Protein AF-A0A7S0NF92-F1 (afdb_monomer)

Radius of gyration: 26.16 Å; Cα contacts (8 Å, |Δi|>4): 246; chains: 1; bounding box: 71×26×78 Å

InterPro domains:
  IPR009030 Growth factor receptor cysteine-rich domain superfamily [SSF57184] (31-113)

Sequence (129 aa):
SQGLPTREAMFEVACGWLKGNEKVWLPWIPAICPAGFYADPTLLSCLPCPAGWFCTGGTTNATICPLSFFCPSNSTQAFPCPNGLTTSMYGSQSTSGCDVCPSNRVLMGTQCQHISVFIIVILVPFLLV

Organism: NCBI:txid3032

Solvent-accessible surface area (backbone atoms only — not comparable to full-atom values): 6980 Å² total; per-residue (Å²): 130,89,70,80,75,50,72,66,56,55,49,52,56,51,52,50,50,52,71,74,37,45,86,76,53,51,85,75,50,71,43,74,22,56,58,12,15,22,14,40,100,82,25,75,46,68,39,72,18,52,60,10,15,21,11,73,29,67,31,70,62,69,42,71,12,49,47,20,20,22,4,40,65,43,14,47,51,69,39,72,30,70,95,79,26,30,28,93,48,67,35,21,38,40,74,88,47,41,38,74,58,61,97,73,36,45,79,58,91,54,45,70,40,49,63,63,58,58,50,46,70,63,47,48,66,68,72,76,108

Mean predicted aligned error: 9.88 Å

Foldseek 3Di:
DPDDDDPVRVVVVVVVCCVVPCVPCVQVDFAFFAWQWAAEPSSNDTDGAAWQWTGLTSHNDTHGAAWQWGAAISHSDTHGAPPSFTAQDISHRDNVRGHHAPDQFDDDPRDTDGPVVVVCVVVVVVVVD

Secondary structure (DSSP, 8-state):
--PPPPHHHHHHHHHHHHHHTHHHHGGGS---PPTTEEE-TTSSSEEEPPTTEE--SS-SSPEEPPTTEE--TT-SSPEEPGGG-EESSS---SGGGEEPPPTTEEEETTEEEEHHHHHHHHHHHHH--

Nearest PDB structures (foldseek):
  7n4y-assembly1_B  TM=6.919E-01  e=2.520E-03  Bos indicus x Bos taurus
  8txb-assembly1_A  TM=6.915E-01  e=6.969E-03  Chlamydomonas reinhardtii
  8wa2-assembly1_D  TM=7.033E-01  e=7.914E-03  Chlamydomonas reinhardtii
  8wa2-assembly1_C  TM=6.992E-01  e=9.577E-03  Chlamydomonas reinhardtii
  8wa2-ass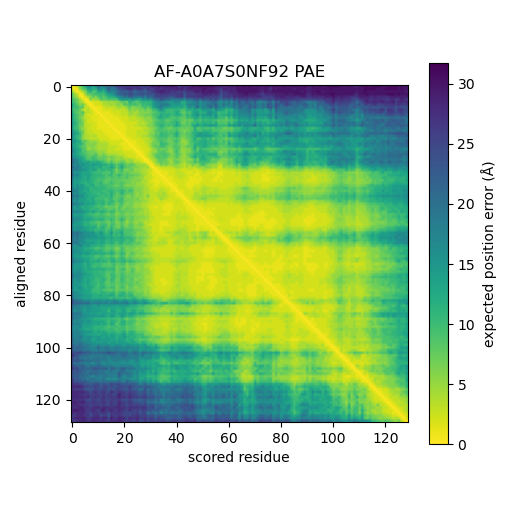embly1_F  TM=4.130E-01  e=1.721E-03  Chlamydomonas reinhardtii

Structure (mmCIF, N/CA/C/O backbone):
data_AF-A0A7S0NF92-F1
#
_entry.id   AF-A0A7S0NF92-F1
#
loop_
_atom_site.group_PDB
_atom_site.id
_atom_site.type_symbol
_atom_site.label_atom_id
_atom_site.label_alt_id
_atom_site.label_comp_id
_atom_site.label_asym_id
_atom_site.label_entity_id
_atom_site.label_seq_id
_atom_site.pdbx_PDB_ins_code
_atom_site.Cartn_x
_atom_site.Cartn_y
_atom_site.Cartn_z
_atom_site.occupancy
_atom_site.B_iso_or_equiv
_atom_site.auth_seq_id
_atom_site.auth_comp_id
_atom_site.auth_asym_id
_atom_site.auth_atom_id
_atom_site.pdbx_PDB_model_num
ATOM 1 N N . SER A 1 1 ? -29.416 -11.709 51.965 1.00 49.94 1 SER A N 1
ATOM 2 C CA . SER A 1 1 ? -28.071 -11.929 51.403 1.00 49.94 1 SER A CA 1
ATOM 3 C C . SER A 1 1 ? -28.168 -11.803 49.895 1.00 49.94 1 SER A C 1
ATOM 5 O O . SER A 1 1 ? -28.667 -12.708 49.242 1.00 49.94 1 SER A O 1
ATOM 7 N N . GLN A 1 2 ? -27.795 -10.656 49.328 1.00 52.94 2 GLN A N 1
ATOM 8 C CA . GLN A 1 2 ? -27.676 -10.569 47.873 1.00 52.94 2 GLN A CA 1
ATOM 9 C C . GLN A 1 2 ? -26.414 -11.347 47.496 1.00 52.94 2 GLN A C 1
ATOM 11 O O . GLN A 1 2 ? -25.317 -10.980 47.911 1.00 52.94 2 GLN A O 1
ATOM 16 N N . GLY A 1 3 ? -26.605 -12.509 46.865 1.00 59.09 3 GLY A N 1
ATOM 17 C CA . GLY A 1 3 ? -25.514 -13.372 46.421 1.00 59.09 3 GLY A CA 1
ATOM 18 C C . GLY A 1 3 ? -24.589 -12.603 45.487 1.00 59.09 3 GLY A C 1
ATOM 19 O O . GLY A 1 3 ? -25.057 -11.761 44.719 1.00 59.09 3 GLY A O 1
ATOM 20 N N . LEU A 1 4 ? -23.284 -12.867 45.583 1.00 64.12 4 LEU A N 1
ATOM 21 C CA . LEU A 1 4 ? -22.318 -12.304 44.646 1.00 64.12 4 LEU A CA 1
ATOM 22 C C . LEU A 1 4 ? -22.801 -12.581 43.210 1.00 64.12 4 LEU A C 1
ATOM 24 O O . LEU A 1 4 ? -23.208 -13.713 42.929 1.00 64.12 4 LEU A O 1
ATOM 28 N N . PRO A 1 5 ? -22.788 -11.577 42.317 1.00 70.94 5 PRO A N 1
ATOM 29 C CA . PRO A 1 5 ? -23.210 -11.771 40.939 1.00 70.94 5 PRO A CA 1
ATOM 30 C C . PRO A 1 5 ? -22.340 -12.846 40.286 1.00 70.94 5 PRO A C 1
ATOM 32 O O . PRO A 1 5 ? -21.122 -12.876 40.477 1.00 70.94 5 PRO A O 1
ATOM 35 N N . THR A 1 6 ? -22.967 -13.748 39.530 1.00 81.94 6 THR A N 1
ATOM 36 C CA . THR A 1 6 ? -22.236 -14.751 38.754 1.00 81.94 6 THR A CA 1
ATOM 37 C C . THR A 1 6 ? -21.358 -14.060 37.709 1.00 81.94 6 THR A C 1
ATOM 39 O O . THR A 1 6 ? -21.597 -12.909 37.327 1.00 81.94 6 THR A O 1
ATOM 42 N N . ARG A 1 7 ? -20.326 -14.754 37.223 1.00 80.06 7 ARG A N 1
ATOM 43 C CA . ARG A 1 7 ? -19.407 -14.216 36.209 1.00 80.06 7 ARG A CA 1
ATOM 44 C C . ARG A 1 7 ? -20.156 -13.751 34.957 1.00 80.06 7 ARG A C 1
ATOM 46 O O . ARG A 1 7 ? -19.792 -12.735 34.376 1.00 80.06 7 ARG A O 1
ATOM 53 N N . GLU A 1 8 ? -21.213 -14.463 34.584 1.00 85.06 8 GLU A N 1
ATOM 54 C CA . GLU A 1 8 ? -22.094 -14.141 33.462 1.00 85.06 8 GLU A CA 1
ATOM 55 C C . GLU A 1 8 ? -22.820 -12.811 33.701 1.00 85.06 8 GLU A C 1
ATOM 57 O O . GLU A 1 8 ? -22.818 -11.946 32.830 1.00 85.06 8 GLU A O 1
ATOM 62 N N . ALA A 1 9 ? -23.352 -12.592 34.909 1.00 84.25 9 ALA A N 1
ATOM 63 C CA . ALA A 1 9 ? -24.014 -11.339 35.268 1.00 84.25 9 ALA A CA 1
ATOM 64 C C . ALA A 1 9 ? -23.042 -10.145 35.263 1.00 84.25 9 ALA A C 1
ATOM 66 O O . ALA A 1 9 ? -23.397 -9.058 34.810 1.00 84.25 9 ALA A O 1
ATOM 67 N N . MET A 1 10 ? -21.799 -10.342 35.714 1.00 83.88 10 MET A N 1
ATOM 68 C CA . MET A 1 10 ? -20.756 -9.311 35.625 1.00 83.88 10 MET A CA 1
ATOM 69 C C . MET A 1 10 ? -20.399 -8.985 34.164 1.00 83.88 10 MET A C 1
ATOM 71 O O . MET A 1 10 ? -20.182 -7.819 33.833 1.00 83.88 10 MET A O 1
ATOM 75 N N . PHE A 1 11 ? -20.369 -9.997 33.290 1.00 88.94 11 PHE A N 1
ATOM 76 C CA . PHE A 1 11 ? -20.091 -9.832 31.860 1.00 88.94 11 PHE A CA 1
ATOM 77 C C . PHE A 1 11 ? -21.193 -9.035 31.150 1.00 88.94 11 PHE A C 1
ATOM 79 O O . PHE A 1 11 ? -20.893 -8.105 30.403 1.00 88.94 11 PHE A O 1
ATOM 86 N N . GLU A 1 12 ? -22.463 -9.333 31.434 1.00 91.69 12 GLU A N 1
ATOM 87 C CA . GLU A 1 12 ? -23.609 -8.619 30.855 1.00 91.69 12 GLU A CA 1
ATOM 88 C C . GLU A 1 12 ? -23.636 -7.136 31.247 1.00 91.69 12 GLU A C 1
ATOM 90 O O . GLU A 1 12 ? -23.851 -6.271 30.395 1.00 91.69 12 GLU A O 1
ATOM 95 N N . VAL A 1 13 ? -23.337 -6.810 32.511 1.00 89.81 13 VAL A N 1
ATOM 96 C CA . VAL A 1 13 ? -23.236 -5.411 32.967 1.00 89.81 13 VAL A CA 1
ATOM 97 C C . VAL A 1 13 ? -22.126 -4.665 32.215 1.00 89.81 13 VAL A C 1
ATOM 99 O O . VAL A 1 13 ? -22.338 -3.536 31.765 1.00 89.81 13 VAL A O 1
ATOM 102 N N . ALA A 1 14 ? -20.965 -5.296 32.018 1.00 89.62 14 ALA A N 1
ATOM 103 C CA . ALA A 1 14 ? -19.852 -4.701 31.277 1.00 89.62 14 ALA A CA 1
ATOM 104 C C . ALA A 1 14 ? -20.182 -4.496 29.785 1.00 89.62 14 ALA A C 1
ATOM 106 O O . ALA A 1 14 ? -19.951 -3.413 29.240 1.00 89.62 14 ALA A O 1
ATOM 107 N N . CYS A 1 15 ? -20.771 -5.497 29.124 1.00 91.12 15 CYS A N 1
ATOM 108 C CA . CYS A 1 15 ? -21.202 -5.391 27.728 1.00 91.12 15 CYS A CA 1
ATOM 109 C C . CYS A 1 15 ? -22.299 -4.337 27.535 1.00 91.12 15 CYS A C 1
ATOM 111 O O . CYS A 1 15 ? -22.276 -3.609 26.540 1.00 91.12 15 CYS A O 1
ATOM 113 N N . GLY A 1 16 ? -23.234 -4.228 28.483 1.00 94.38 16 GLY A N 1
ATOM 114 C CA . GLY A 1 16 ? -24.261 -3.189 28.493 1.00 94.38 16 GLY A CA 1
ATOM 115 C C . GLY A 1 16 ? -23.659 -1.785 28.559 1.00 94.38 16 GLY A C 1
ATOM 116 O O . GLY A 1 16 ? -24.040 -0.918 27.771 1.00 94.38 16 GLY A O 1
ATOM 117 N N . TRP A 1 17 ? -22.662 -1.572 29.426 1.00 92.19 17 TRP A N 1
ATOM 118 C CA . TRP A 1 17 ? -21.953 -0.293 29.505 1.00 92.19 17 TRP A CA 1
ATOM 119 C C . TRP A 1 17 ? -21.213 0.036 28.205 1.00 92.19 17 TRP A C 1
ATOM 121 O O . TRP A 1 17 ? -21.357 1.149 27.702 1.00 92.19 17 TRP A O 1
ATOM 131 N N . LEU A 1 18 ? -20.486 -0.921 27.615 1.00 91.44 18 LEU A N 1
ATOM 132 C CA . LEU A 1 18 ? -19.803 -0.717 26.331 1.00 91.44 18 LEU A CA 1
ATOM 133 C C . LEU A 1 18 ? -20.797 -0.312 25.235 1.00 91.44 18 LEU A C 1
ATOM 135 O O . LEU A 1 18 ? -20.639 0.736 24.616 1.00 91.44 18 LEU A O 1
ATOM 139 N N . LYS A 1 19 ? -21.879 -1.067 25.037 1.00 92.88 19 LYS A N 1
ATOM 140 C CA . LYS A 1 19 ? -22.877 -0.736 24.004 1.00 92.88 19 LYS A CA 1
ATOM 141 C C . LYS A 1 19 ? -23.556 0.621 24.242 1.00 92.88 19 LYS A C 1
ATOM 143 O O . LYS A 1 19 ? -23.850 1.322 23.283 1.00 92.88 19 LYS A O 1
ATOM 148 N N . GLY A 1 20 ? -23.783 1.010 25.499 1.00 95.69 20 GLY A N 1
ATOM 149 C CA . GLY A 1 20 ? -24.427 2.282 25.852 1.00 95.69 20 GLY A CA 1
ATOM 150 C C . GLY A 1 20 ? -23.518 3.516 25.798 1.00 95.69 20 GLY A C 1
ATOM 151 O O . GLY A 1 20 ? -24.022 4.636 25.779 1.00 95.69 20 GLY A O 1
ATOM 152 N N . ASN A 1 21 ? -22.195 3.335 25.770 1.00 94.06 21 ASN A N 1
ATOM 153 C CA . ASN A 1 21 ? -21.218 4.425 25.877 1.00 94.06 21 ASN A CA 1
ATOM 154 C C . ASN A 1 21 ? -2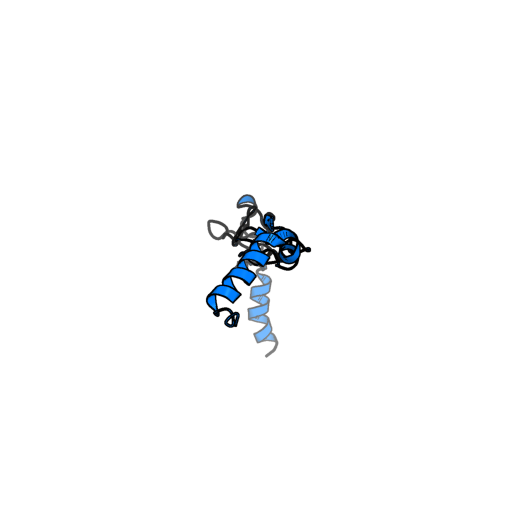0.285 4.510 24.665 1.00 94.06 21 ASN A C 1
ATOM 156 O O . ASN A 1 21 ? -19.161 4.982 24.800 1.00 94.06 21 ASN A O 1
ATOM 160 N N . GLU A 1 22 ? -20.734 4.083 23.481 1.00 88.19 22 GLU A N 1
ATOM 161 C CA . GLU A 1 22 ? -19.934 4.073 22.245 1.00 88.19 22 GLU A CA 1
ATOM 162 C C . GLU A 1 22 ? -19.150 5.376 22.027 1.00 88.19 22 GLU A C 1
ATOM 164 O O . GLU A 1 22 ? -17.936 5.352 21.879 1.00 88.19 22 GLU A O 1
ATOM 169 N N . LYS A 1 23 ? -19.798 6.539 22.150 1.00 88.75 23 LYS A N 1
ATOM 170 C CA . LYS A 1 23 ? -19.139 7.849 21.979 1.00 88.75 23 LYS A CA 1
ATOM 171 C C . LYS A 1 23 ? -18.002 8.131 22.972 1.00 88.75 23 LYS A C 1
ATOM 173 O O . LYS A 1 23 ? -17.175 8.994 22.703 1.00 88.75 23 LYS A O 1
ATOM 178 N N . VAL A 1 24 ? -17.979 7.449 24.117 1.00 88.94 24 VAL A N 1
ATOM 179 C CA . VAL A 1 24 ? -16.972 7.627 25.173 1.00 88.94 24 VAL A CA 1
ATOM 180 C C . VAL A 1 24 ? -15.708 6.832 24.859 1.00 88.94 24 VAL A C 1
ATOM 182 O O . VAL A 1 24 ? -14.615 7.355 25.050 1.00 88.94 24 VAL A O 1
ATOM 185 N N . TRP A 1 25 ? -15.840 5.591 24.379 1.00 85.25 25 TRP A N 1
ATOM 186 C CA . TRP A 1 25 ? -14.698 4.691 24.160 1.00 85.25 25 TRP A CA 1
ATOM 187 C C . TRP A 1 25 ? -14.289 4.534 22.691 1.00 85.25 25 TRP A C 1
ATOM 189 O O . TRP A 1 25 ? -13.119 4.266 22.438 1.00 85.25 25 TRP A O 1
ATOM 199 N N . LEU A 1 26 ? -15.187 4.736 21.719 1.00 79.88 26 LEU A N 1
ATOM 200 C CA . LEU A 1 26 ? -14.883 4.602 20.287 1.00 79.88 26 LEU A CA 1
ATOM 201 C C . LEU A 1 26 ? -13.714 5.499 19.828 1.00 79.88 26 LEU A C 1
ATOM 203 O O . LEU A 1 26 ? -12.877 5.002 19.081 1.00 79.88 26 LEU A O 1
ATOM 207 N N . PRO A 1 27 ? -13.549 6.750 20.319 1.00 81.38 27 PRO A N 1
ATOM 208 C CA . PRO A 1 27 ? -12.382 7.576 19.983 1.00 81.38 27 PRO A CA 1
ATOM 209 C C . PRO A 1 27 ? -11.032 7.010 20.454 1.00 81.38 27 PRO A C 1
ATOM 211 O O . PRO A 1 27 ? -9.987 7.478 20.014 1.00 81.38 27 PRO A O 1
ATOM 214 N N . TRP A 1 28 ? -11.041 6.034 21.364 1.00 80.75 28 TRP A N 1
ATOM 215 C CA . TRP A 1 28 ? -9.840 5.388 21.900 1.00 8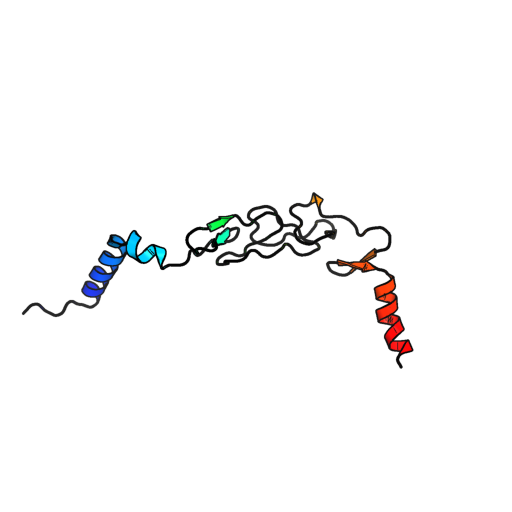0.75 28 TRP A CA 1
ATOM 216 C C . TRP A 1 28 ? -9.486 4.099 21.149 1.00 80.75 28 TRP A C 1
ATOM 218 O O . TRP A 1 28 ? -8.468 3.480 21.459 1.00 80.75 28 TRP A O 1
ATOM 228 N N . ILE A 1 29 ? -10.308 3.684 20.177 1.00 82.31 29 ILE A N 1
ATOM 229 C CA . ILE A 1 29 ? -10.039 2.534 19.313 1.00 82.31 29 ILE A CA 1
ATOM 230 C C . ILE A 1 29 ? -9.543 3.044 17.957 1.00 82.31 29 ILE A C 1
ATOM 232 O O . ILE A 1 29 ? -10.315 3.667 17.230 1.00 82.31 29 ILE A O 1
ATOM 236 N N . PRO A 1 30 ? -8.284 2.758 17.579 1.00 80.50 30 PRO A N 1
ATOM 237 C CA . PRO A 1 30 ? -7.778 3.080 16.252 1.00 80.50 30 PRO A CA 1
ATOM 238 C C . PRO A 1 30 ? -8.624 2.435 15.151 1.00 80.50 30 PRO A C 1
ATOM 240 O O . PRO A 1 30 ? -8.931 1.241 15.211 1.00 80.50 30 PRO A O 1
ATOM 243 N N . ALA A 1 31 ? -8.952 3.202 14.116 1.00 82.56 31 ALA A N 1
ATOM 244 C CA . ALA A 1 31 ? -9.626 2.711 12.927 1.00 82.56 31 ALA A CA 1
ATOM 245 C C . ALA A 1 31 ? -8.759 1.650 12.231 1.00 82.56 31 ALA A C 1
ATOM 247 O O . ALA A 1 31 ? -7.671 1.933 11.727 1.00 82.56 31 ALA A O 1
ATOM 248 N N . ILE A 1 32 ? -9.257 0.414 12.185 1.00 87.81 32 ILE A N 1
ATOM 249 C CA . ILE A 1 32 ? -8.659 -0.665 11.398 1.00 87.81 32 ILE A CA 1
ATOM 250 C C . ILE A 1 32 ? -9.342 -0.665 10.034 1.00 87.81 32 ILE A C 1
ATOM 252 O O . ILE A 1 32 ? -10.474 -1.124 9.886 1.00 87.81 32 ILE A O 1
ATOM 256 N N . CYS A 1 33 ? -8.650 -0.122 9.037 1.00 92.31 33 CYS A N 1
ATOM 257 C CA . CYS A 1 33 ? -9.204 0.028 7.698 1.00 92.31 33 CYS A CA 1
ATOM 258 C C . CYS A 1 33 ? -9.064 -1.253 6.862 1.00 92.31 33 CYS A C 1
ATOM 260 O O . CYS A 1 33 ? -8.056 -1.956 6.984 1.00 92.31 33 CYS A O 1
ATOM 262 N N . PRO A 1 34 ? -10.037 -1.564 5.988 1.00 94.00 34 PRO A N 1
ATOM 263 C CA . PRO A 1 34 ? -9.911 -2.669 5.044 1.00 94.00 34 PRO A CA 1
ATOM 264 C C . PRO A 1 34 ? -8.818 -2.390 4.003 1.00 94.00 34 PRO A C 1
ATOM 266 O O . PRO A 1 34 ? -8.355 -1.260 3.843 1.00 94.00 34 PRO A O 1
ATOM 269 N N . ALA A 1 35 ? -8.416 -3.424 3.262 1.00 95.12 35 ALA A N 1
ATOM 270 C CA . ALA A 1 35 ? -7.495 -3.260 2.142 1.00 95.12 35 ALA A CA 1
ATOM 271 C C . ALA A 1 35 ? -8.040 -2.252 1.114 1.00 95.12 35 ALA A C 1
ATOM 273 O O . ALA A 1 35 ? -9.245 -2.183 0.871 1.00 95.12 35 ALA A O 1
ATOM 274 N N . GLY A 1 36 ? -7.143 -1.466 0.517 1.00 94.88 36 GLY A N 1
ATOM 275 C CA . GLY A 1 36 ? -7.495 -0.355 -0.372 1.00 94.88 36 GLY A CA 1
ATOM 276 C C . GLY A 1 36 ? -7.788 0.952 0.370 1.00 94.88 36 GLY A C 1
ATOM 277 O O . GLY A 1 36 ? -7.980 1.978 -0.278 1.00 94.88 36 GLY A O 1
ATOM 278 N N . PHE A 1 37 ? -7.752 0.937 1.705 1.00 95.19 37 PHE A N 1
ATOM 279 C CA . PHE A 1 37 ? -7.880 2.106 2.569 1.00 95.19 37 PHE A CA 1
ATOM 280 C C . PHE A 1 37 ? -6.747 2.137 3.599 1.00 95.19 37 PHE A C 1
ATOM 282 O O . PHE A 1 37 ? -6.192 1.099 3.966 1.00 95.19 37 PHE A O 1
ATOM 289 N N . TYR A 1 38 ? -6.416 3.334 4.074 1.00 93.50 38 TYR A N 1
ATOM 290 C CA . TYR A 1 38 ? -5.467 3.554 5.164 1.00 93.50 38 TYR A CA 1
ATOM 291 C C . TYR A 1 38 ? -6.093 4.462 6.224 1.00 93.50 38 TYR A C 1
ATOM 293 O O . TYR A 1 38 ? -6.998 5.245 5.926 1.00 93.50 38 TYR A O 1
ATOM 301 N N . ALA A 1 39 ? -5.649 4.328 7.470 1.00 92.50 39 ALA A N 1
ATOM 302 C CA . ALA A 1 39 ? -6.135 5.172 8.552 1.00 92.50 39 ALA A CA 1
ATOM 303 C C . ALA A 1 39 ? -5.607 6.603 8.393 1.00 92.50 39 ALA A C 1
ATOM 305 O O . ALA A 1 39 ? -4.434 6.810 8.077 1.00 92.50 39 ALA A O 1
ATOM 306 N N . ASP A 1 40 ? -6.467 7.591 8.627 1.00 91.00 40 ASP A N 1
ATOM 307 C CA . ASP A 1 40 ? -6.042 8.985 8.691 1.00 91.00 40 ASP A CA 1
ATOM 308 C C . ASP A 1 40 ? -5.039 9.224 9.844 1.00 91.00 40 ASP A C 1
ATOM 310 O O . ASP A 1 40 ? -4.900 8.387 10.742 1.00 91.00 40 ASP A O 1
ATOM 314 N N . PRO A 1 41 ? -4.336 10.372 9.878 1.00 87.44 41 PRO A N 1
ATOM 315 C CA . PRO A 1 41 ? -3.391 10.668 10.957 1.00 87.44 41 PRO A CA 1
ATOM 316 C C . PRO A 1 41 ? -4.015 10.696 12.361 1.00 87.44 41 PRO A C 1
ATOM 318 O O . PRO A 1 41 ? -3.289 10.607 13.348 1.00 87.44 41 PRO A O 1
ATOM 321 N N . THR A 1 42 ? -5.340 10.840 12.460 1.00 86.12 42 THR A N 1
ATOM 322 C CA . THR A 1 42 ? -6.072 10.813 13.734 1.00 86.12 42 THR A CA 1
ATOM 323 C C . THR A 1 42 ? -6.492 9.405 14.154 1.00 86.12 42 THR A C 1
ATOM 325 O O . THR A 1 42 ? -6.929 9.226 15.285 1.00 86.12 42 THR A O 1
ATOM 328 N N . LEU A 1 43 ? -6.322 8.404 13.283 1.00 85.75 43 LEU A N 1
ATOM 329 C CA . LEU A 1 43 ? -6.786 7.027 13.443 1.00 85.75 43 LEU A CA 1
ATOM 330 C C . LEU A 1 43 ? -8.298 6.919 13.673 1.00 85.75 43 LEU A C 1
ATOM 332 O O . LEU A 1 43 ? -8.752 5.953 14.276 1.00 85.75 43 LEU A O 1
ATOM 336 N N . LEU A 1 44 ? -9.081 7.894 13.209 1.00 86.75 44 LEU A N 1
ATOM 337 C CA . LEU A 1 4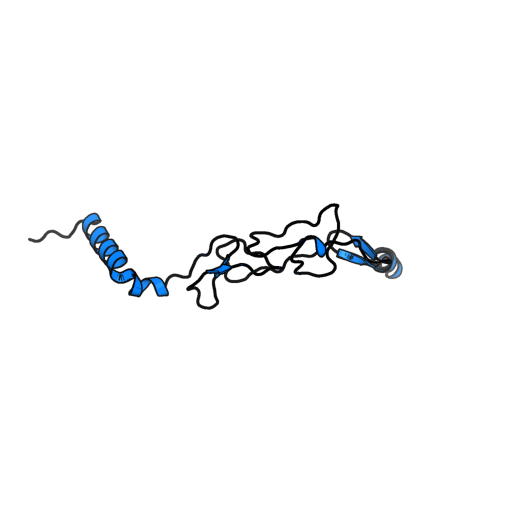4 ? -10.534 7.929 13.424 1.00 86.75 44 LEU A CA 1
ATOM 338 C C . LEU A 1 44 ? -11.324 7.613 12.158 1.00 86.75 44 LEU A C 1
ATOM 340 O O . LEU A 1 44 ? -12.482 7.206 12.244 1.00 86.75 44 LEU A O 1
ATOM 344 N N . SER A 1 45 ? -10.719 7.790 10.984 1.00 89.31 45 SER A N 1
ATOM 345 C CA . SER A 1 45 ? -11.376 7.529 9.708 1.00 89.31 45 SER A CA 1
ATOM 346 C C . SER A 1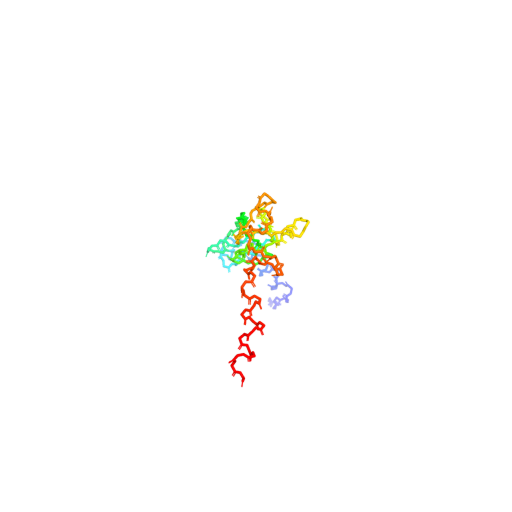 45 ? -10.478 6.780 8.729 1.00 89.31 45 SER A C 1
ATOM 348 O O . SER A 1 45 ? -9.253 6.752 8.862 1.00 89.31 45 SER A O 1
ATOM 350 N N . CYS A 1 46 ? -11.118 6.153 7.742 1.00 93.06 46 CYS A N 1
ATOM 351 C CA . CYS A 1 46 ? -10.449 5.447 6.661 1.00 93.06 46 CYS A CA 1
ATOM 352 C C . CYS A 1 46 ? -10.463 6.295 5.397 1.00 93.06 46 CYS A C 1
ATOM 354 O O . CYS A 1 46 ? -11.525 6.636 4.873 1.00 93.06 46 CYS A O 1
ATOM 356 N N . LEU A 1 47 ? -9.273 6.595 4.892 1.00 94.12 47 LEU A N 1
ATOM 357 C CA . LEU A 1 47 ? -9.071 7.317 3.648 1.00 94.12 47 LEU A CA 1
ATOM 358 C C . LEU A 1 47 ? -8.795 6.326 2.512 1.00 94.12 47 LEU A C 1
ATOM 360 O O . LEU A 1 47 ? -8.108 5.320 2.726 1.00 94.12 47 LEU A O 1
ATOM 364 N N . PRO A 1 48 ? -9.329 6.573 1.303 1.00 95.25 48 PRO A N 1
ATOM 365 C CA . PRO A 1 48 ? -9.054 5.730 0.148 1.00 95.25 48 PRO A CA 1
ATOM 366 C C . PRO A 1 48 ? -7.567 5.781 -0.195 1.00 95.25 48 PRO A C 1
ATOM 368 O O . PRO A 1 48 ? -6.943 6.843 -0.138 1.00 95.25 48 PRO A O 1
ATOM 371 N N . CYS A 1 49 ? -6.998 4.645 -0.592 1.00 96.31 49 CYS A N 1
ATOM 372 C CA . CYS A 1 49 ? -5.605 4.605 -1.013 1.00 96.31 49 CYS A CA 1
ATOM 373 C C . CYS A 1 49 ? -5.422 5.461 -2.281 1.00 96.31 49 CYS A C 1
ATOM 375 O O . CYS A 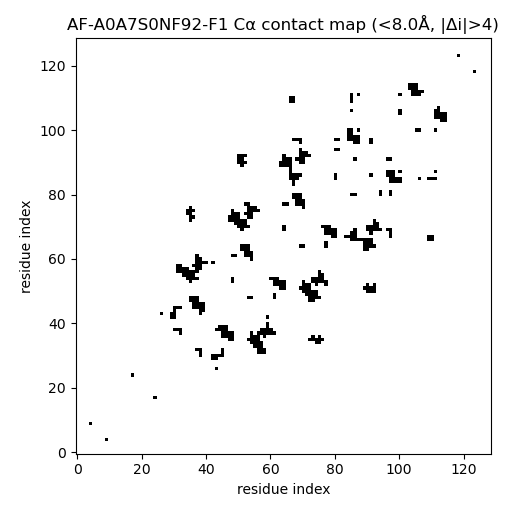1 49 ? -6.125 5.224 -3.275 1.00 96.31 49 CYS A O 1
ATOM 377 N N . PRO A 1 50 ? -4.523 6.459 -2.273 1.00 96.50 50 PRO A N 1
ATOM 378 C CA . PRO A 1 50 ? -4.362 7.358 -3.405 1.00 96.50 50 PRO A CA 1
ATOM 379 C C . PRO A 1 50 ? -3.768 6.626 -4.612 1.00 96.50 50 PRO A C 1
ATOM 381 O O . PRO A 1 50 ? -2.998 5.678 -4.468 1.00 96.50 50 PRO A O 1
ATOM 384 N N . ALA A 1 51 ? -4.097 7.089 -5.818 1.00 96.94 51 ALA A N 1
ATOM 385 C CA . ALA A 1 51 ? -3.492 6.564 -7.037 1.00 96.94 51 ALA A CA 1
ATOM 386 C C . ALA A 1 51 ? -1.961 6.715 -7.001 1.00 96.94 51 ALA A C 1
ATOM 388 O O . ALA A 1 51 ? -1.427 7.725 -6.537 1.00 96.94 51 ALA A O 1
ATOM 389 N N . GLY A 1 52 ? -1.255 5.703 -7.499 1.00 96.75 52 GLY A N 1
ATOM 390 C CA . GLY A 1 52 ? 0.201 5.594 -7.400 1.00 96.75 52 GLY A CA 1
ATOM 391 C C . GLY A 1 52 ? 0.672 4.995 -6.075 1.00 96.75 52 GLY A C 1
ATOM 392 O O . GLY A 1 52 ? 1.874 4.896 -5.840 1.00 96.75 52 GLY A O 1
ATOM 393 N N . TRP A 1 53 ? -0.250 4.563 -5.216 1.00 97.31 53 TRP A N 1
ATOM 394 C CA . TRP A 1 53 ? 0.043 3.900 -3.953 1.00 97.31 53 TRP A CA 1
ATOM 395 C C . TRP A 1 53 ? -0.875 2.692 -3.760 1.00 97.31 53 TRP A C 1
ATOM 397 O O . TRP A 1 53 ? -1.930 2.591 -4.386 1.00 97.31 53 TRP A O 1
ATOM 407 N N . PHE A 1 54 ? -0.473 1.771 -2.890 1.00 97.31 54 PHE A N 1
ATOM 408 C CA . PHE A 1 54 ? -1.288 0.629 -2.490 1.00 97.31 54 PHE A CA 1
ATOM 409 C C . PHE A 1 54 ? -1.307 0.446 -0.968 1.00 97.31 54 PHE A C 1
ATOM 411 O O . PHE A 1 54 ? -0.361 0.807 -0.261 1.00 97.31 54 PHE A O 1
ATOM 418 N N . CYS A 1 55 ? -2.413 -0.105 -0.469 1.00 96.25 55 CYS A N 1
ATOM 419 C CA . CYS A 1 55 ? -2.715 -0.223 0.953 1.00 96.25 55 CYS A CA 1
ATOM 420 C C . CYS A 1 55 ? -3.252 -1.631 1.252 1.00 96.25 55 CYS A C 1
ATOM 422 O O . CYS A 1 55 ? -4.353 -1.980 0.827 1.00 96.25 55 CYS A O 1
ATOM 424 N N . THR A 1 56 ? -2.512 -2.443 2.012 1.00 93.81 56 THR A N 1
ATOM 425 C CA . THR A 1 56 ? -2.877 -3.845 2.313 1.00 93.81 56 THR A CA 1
ATOM 426 C C . THR A 1 56 ? -3.993 -3.993 3.354 1.00 93.81 56 THR A C 1
ATOM 428 O O . THR A 1 56 ? -4.470 -5.102 3.580 1.00 93.81 56 THR A O 1
ATOM 431 N N . GLY A 1 57 ? -4.430 -2.889 3.971 1.00 90.81 57 GLY A N 1
ATOM 432 C CA . GLY A 1 57 ? -5.383 -2.874 5.083 1.00 90.81 57 GLY A CA 1
ATOM 433 C C . GLY A 1 57 ? -4.687 -2.929 6.443 1.00 90.81 57 GLY A C 1
ATOM 434 O O . GLY A 1 57 ? -3.569 -3.428 6.566 1.00 90.81 57 GLY A O 1
ATOM 435 N N . GLY A 1 58 ? -5.329 -2.351 7.458 1.00 87.81 58 GLY A N 1
ATOM 436 C CA . GLY A 1 58 ? -4.763 -2.187 8.799 1.00 87.81 58 GLY A CA 1
ATOM 437 C C . GLY A 1 58 ? -3.516 -1.298 8.838 1.00 87.81 58 GLY A C 1
ATOM 438 O O . GLY A 1 58 ? -2.752 -1.367 9.798 1.00 87.81 58 GLY A O 1
ATOM 439 N N . THR A 1 59 ? -3.281 -0.493 7.796 1.00 85.56 59 THR A N 1
ATOM 440 C CA . THR A 1 59 ? -2.104 0.373 7.683 1.00 85.56 59 THR A CA 1
ATOM 441 C C . THR A 1 59 ? -2.479 1.828 7.940 1.00 85.56 59 THR A C 1
ATOM 443 O O . THR A 1 59 ? -3.574 2.281 7.608 1.00 85.56 59 THR A O 1
ATOM 446 N N . THR A 1 60 ? -1.544 2.574 8.520 1.00 87.88 60 THR A N 1
ATOM 447 C CA . THR A 1 60 ? -1.612 4.039 8.642 1.00 87.88 60 THR A CA 1
ATOM 448 C C . THR A 1 60 ? -0.883 4.741 7.499 1.00 87.88 60 THR A C 1
ATOM 450 O O . THR A 1 60 ? -1.109 5.917 7.246 1.00 87.88 60 THR A O 1
ATOM 453 N N . ASN A 1 61 ? -0.024 4.010 6.784 1.00 89.62 61 ASN A N 1
ATOM 454 C CA . ASN A 1 61 ? 0.735 4.508 5.649 1.00 89.62 61 ASN A CA 1
ATOM 455 C C . ASN A 1 61 ? 0.398 3.707 4.395 1.00 89.62 61 ASN A C 1
ATOM 457 O O . ASN A 1 61 ? 0.351 2.472 4.416 1.00 89.62 61 ASN A O 1
ATOM 461 N N . ALA A 1 62 ? 0.210 4.427 3.295 1.00 93.62 62 ALA A N 1
ATOM 462 C CA . ALA A 1 62 ? 0.185 3.844 1.967 1.00 93.62 62 ALA A CA 1
ATOM 463 C C . ALA A 1 62 ? 1.620 3.522 1.516 1.00 93.62 62 ALA A C 1
ATOM 465 O O . ALA A 1 62 ? 2.571 4.204 1.902 1.00 93.62 62 ALA A O 1
ATOM 466 N N . THR A 1 63 ? 1.785 2.507 0.670 1.00 96.38 63 THR A N 1
ATOM 467 C CA . THR A 1 63 ? 3.084 2.162 0.071 1.00 96.38 63 THR A CA 1
ATOM 468 C C . THR A 1 63 ? 3.131 2.643 -1.370 1.00 96.38 63 THR A C 1
ATOM 470 O O . THR A 1 63 ? 2.185 2.417 -2.123 1.00 96.38 63 THR A O 1
ATOM 473 N N . ILE A 1 64 ? 4.211 3.324 -1.762 1.00 96.94 64 ILE A N 1
ATOM 474 C CA . ILE A 1 64 ? 4.352 3.833 -3.130 1.00 96.94 64 ILE A CA 1
ATOM 475 C C . ILE A 1 64 ? 4.391 2.668 -4.120 1.00 96.94 64 ILE A C 1
ATOM 477 O O . ILE A 1 64 ? 5.004 1.632 -3.852 1.00 96.94 64 ILE A O 1
ATOM 481 N N . CYS A 1 65 ? 3.745 2.829 -5.273 1.00 96.56 65 CYS A N 1
ATOM 482 C CA . CYS A 1 65 ? 3.760 1.800 -6.302 1.00 96.56 65 CYS A CA 1
ATOM 483 C C . CYS A 1 65 ? 5.198 1.586 -6.816 1.00 96.56 65 CYS A C 1
ATOM 485 O O . CYS A 1 65 ? 5.835 2.561 -7.233 1.00 96.56 65 CYS A O 1
ATOM 487 N N . PRO A 1 66 ? 5.735 0.355 -6.781 1.00 95.12 66 PRO A N 1
ATOM 488 C CA . PRO A 1 66 ? 7.095 0.079 -7.225 1.00 95.12 66 PRO A CA 1
ATOM 489 C C . PRO A 1 66 ? 7.250 0.239 -8.741 1.00 95.12 66 PRO A C 1
ATOM 491 O O . PRO A 1 66 ? 6.273 0.233 -9.491 1.00 95.12 66 PRO A O 1
ATOM 494 N N . LEU A 1 67 ? 8.502 0.354 -9.196 1.00 92.56 67 LEU A N 1
ATOM 495 C CA . LEU A 1 67 ? 8.819 0.297 -10.623 1.00 92.56 67 LEU A CA 1
ATOM 496 C C . LEU A 1 67 ? 8.344 -1.018 -11.238 1.00 92.56 67 LEU A C 1
ATOM 498 O O . LEU A 1 67 ? 8.377 -2.038 -10.561 1.00 92.56 67 LEU A O 1
ATOM 502 N N . SER A 1 68 ? 7.952 -0.964 -12.513 1.00 92.19 68 SER A N 1
ATOM 503 C CA . SER A 1 68 ? 7.329 -2.058 -13.282 1.00 92.19 68 SER A CA 1
ATOM 504 C C . SER A 1 68 ? 5.932 -2.476 -12.818 1.00 92.19 68 SER A C 1
ATOM 506 O O . SER A 1 68 ? 5.404 -3.485 -13.290 1.00 92.19 68 SER A O 1
ATOM 508 N N . PHE A 1 69 ? 5.315 -1.695 -11.931 1.00 95.00 69 PHE A N 1
ATOM 509 C CA . PHE A 1 69 ? 3.937 -1.878 -11.492 1.00 95.00 69 PHE A CA 1
ATOM 510 C C . PHE A 1 69 ? 3.158 -0.565 -11.587 1.00 95.00 69 PHE A C 1
ATOM 512 O O . PHE A 1 69 ? 3.729 0.523 -11.585 1.00 95.00 69 PHE A O 1
ATOM 519 N N . PHE A 1 70 ? 1.835 -0.669 -11.634 1.00 96.06 70 PHE A N 1
ATOM 520 C CA . PHE A 1 70 ? 0.912 0.452 -11.548 1.00 96.06 70 PHE A CA 1
ATOM 521 C C . PHE A 1 70 ? -0.150 0.200 -10.470 1.00 96.06 70 PHE A C 1
ATOM 523 O O . PHE A 1 70 ? -0.487 -0.943 -10.157 1.00 96.06 70 PHE A O 1
ATOM 530 N N . CYS A 1 71 ? -0.653 1.279 -9.876 1.00 97.69 71 CYS A N 1
ATOM 531 C CA . CYS A 1 71 ? -1.577 1.249 -8.750 1.00 97.69 71 CYS A CA 1
ATOM 532 C C . CYS A 1 71 ? -2.686 2.294 -8.971 1.00 97.69 71 CYS A C 1
ATOM 534 O O . CYS A 1 71 ? -2.463 3.476 -8.692 1.00 97.69 71 CYS A O 1
ATOM 536 N N . PRO A 1 72 ? -3.875 1.913 -9.471 1.00 96.31 72 PRO A N 1
ATOM 537 C CA . PRO A 1 72 ? -5.027 2.815 -9.513 1.00 96.31 72 PRO A CA 1
ATOM 538 C C . PRO A 1 72 ? -5.511 3.193 -8.101 1.00 96.31 72 PRO A C 1
ATOM 540 O O . PRO A 1 72 ? -5.081 2.615 -7.102 1.00 96.31 72 PRO A O 1
ATOM 543 N N . SER A 1 73 ? -6.430 4.154 -7.992 1.00 96.38 73 SER A N 1
ATOM 544 C CA . SER A 1 73 ? -7.051 4.504 -6.704 1.00 96.38 73 SER A CA 1
ATOM 545 C C . SER A 1 73 ? -7.689 3.283 -6.029 1.00 96.38 73 SER A C 1
ATOM 547 O O . SER A 1 73 ? -8.305 2.456 -6.701 1.00 96.38 73 SER A O 1
ATOM 549 N N . ASN A 1 74 ? -7.600 3.206 -4.699 1.00 96.06 74 ASN A N 1
ATOM 550 C CA . ASN A 1 74 ? -8.055 2.071 -3.878 1.00 96.06 74 ASN A CA 1
ATOM 551 C C . ASN A 1 74 ? -7.313 0.749 -4.149 1.00 96.06 74 ASN A C 1
ATOM 553 O O . ASN A 1 74 ? -7.853 -0.332 -3.915 1.00 96.06 74 ASN A O 1
ATOM 557 N N . SER A 1 75 ? -6.068 0.813 -4.625 1.00 97.12 75 SER A N 1
ATOM 558 C CA . SER A 1 75 ? -5.256 -0.390 -4.809 1.00 97.12 75 SER A CA 1
ATOM 559 C C . SER A 1 75 ? -4.938 -1.068 -3.479 1.00 97.12 75 SER A C 1
ATOM 561 O O . SER A 1 75 ? -4.410 -0.454 -2.551 1.00 97.12 75 SER A O 1
ATOM 563 N N . THR A 1 76 ? -5.211 -2.367 -3.405 1.00 97.19 76 THR A N 1
ATOM 564 C CA . THR A 1 76 ? -4.821 -3.226 -2.277 1.00 97.19 76 THR A CA 1
ATOM 565 C C . THR A 1 76 ? -3.378 -3.720 -2.400 1.00 97.19 76 THR A C 1
ATOM 567 O O . THR A 1 76 ? -2.732 -4.049 -1.407 1.00 97.19 76 THR A O 1
ATOM 570 N N . GLN A 1 77 ? -2.871 -3.748 -3.631 1.00 96.38 77 GLN A N 1
ATOM 571 C CA . GLN A 1 77 ? -1.553 -4.231 -4.022 1.00 96.38 77 GLN A CA 1
ATOM 572 C C . GLN A 1 77 ? -1.083 -3.516 -5.293 1.00 96.38 77 GLN A C 1
ATOM 574 O O . GLN A 1 77 ? -1.867 -2.854 -5.970 1.00 96.38 77 GLN A O 1
ATOM 579 N N . ALA A 1 78 ? 0.185 -3.702 -5.646 1.00 96.69 78 ALA A N 1
ATOM 580 C CA . ALA A 1 78 ? 0.723 -3.256 -6.923 1.00 96.69 78 ALA A CA 1
ATOM 581 C C . ALA A 1 78 ? 0.360 -4.232 -8.060 1.00 96.69 78 ALA A C 1
ATOM 583 O O . ALA A 1 78 ? 0.441 -5.452 -7.882 1.00 96.69 78 ALA A O 1
ATOM 584 N N . PHE A 1 79 ? -0.007 -3.709 -9.235 1.00 95.62 79 PHE A N 1
ATOM 585 C CA . PHE A 1 79 ? -0.326 -4.512 -10.422 1.00 95.62 79 PHE A CA 1
ATOM 586 C C . PHE A 1 79 ? 0.824 -4.479 -11.428 1.00 95.62 79 PHE A C 1
ATOM 588 O O . PHE A 1 79 ? 1.277 -3.391 -11.772 1.00 95.62 79 PHE A O 1
ATOM 595 N N . PRO A 1 80 ? 1.326 -5.629 -11.906 1.00 94.50 80 PRO A N 1
ATOM 596 C CA . PRO A 1 80 ? 2.458 -5.648 -12.822 1.00 94.50 80 PRO A CA 1
ATOM 597 C C . PRO A 1 80 ? 2.084 -5.015 -14.160 1.00 94.50 80 PRO A C 1
ATOM 599 O O . PRO A 1 80 ? 0.973 -5.197 -14.665 1.00 94.50 80 PRO A O 1
ATOM 602 N N . CYS A 1 81 ? 3.031 -4.301 -14.759 1.00 93.88 81 CYS A N 1
ATOM 603 C CA . CYS A 1 81 ? 2.873 -3.802 -16.114 1.00 93.88 81 CYS A CA 1
ATOM 604 C C . CYS A 1 81 ? 2.703 -4.965 -17.116 1.00 93.88 81 CYS A C 1
ATOM 606 O O . CYS A 1 81 ? 3.404 -5.979 -17.024 1.00 93.88 81 CYS A O 1
ATOM 608 N N . PRO A 1 82 ? 1.783 -4.843 -18.092 1.00 91.75 82 PRO A N 1
ATOM 609 C CA . PRO A 1 82 ? 1.559 -5.881 -19.091 1.00 91.75 82 PRO A CA 1
ATOM 610 C C . PRO A 1 82 ? 2.784 -6.051 -20.000 1.00 91.75 82 PRO A C 1
ATOM 612 O O . PRO A 1 82 ? 3.577 -5.128 -20.171 1.00 91.75 82 PRO A O 1
ATOM 615 N N . ASN A 1 83 ? 2.925 -7.231 -20.611 1.00 86.81 83 ASN A N 1
ATOM 616 C CA . ASN A 1 83 ? 3.976 -7.553 -21.591 1.00 86.81 83 ASN A CA 1
ATOM 617 C C . ASN A 1 83 ? 5.424 -7.369 -21.092 1.00 86.81 83 ASN A C 1
ATOM 619 O O . ASN A 1 83 ? 6.332 -7.208 -21.902 1.00 86.81 83 ASN A O 1
ATOM 623 N N . GLY A 1 84 ? 5.650 -7.374 -19.773 1.00 80.94 84 GLY A N 1
ATOM 624 C CA . GLY A 1 84 ? 6.981 -7.141 -19.204 1.00 80.94 84 GLY A CA 1
ATOM 625 C C . GLY A 1 84 ? 7.496 -5.715 -19.418 1.00 80.94 84 GLY A C 1
ATOM 626 O O . GLY A 1 84 ? 8.702 -5.491 -19.372 1.00 80.94 84 GLY A O 1
ATOM 627 N N . LEU A 1 85 ? 6.600 -4.755 -19.676 1.00 89.75 85 LEU A N 1
ATOM 628 C CA . LEU A 1 85 ? 6.942 -3.335 -19.693 1.00 89.75 85 LEU A CA 1
ATOM 629 C C . LEU A 1 85 ? 7.347 -2.870 -18.291 1.00 89.75 85 LEU A C 1
ATOM 631 O O . LEU A 1 85 ? 7.050 -3.517 -17.285 1.00 89.75 85 LEU A O 1
ATOM 635 N N . THR A 1 86 ? 8.001 -1.718 -18.215 1.00 91.50 86 THR A N 1
ATOM 636 C CA . THR A 1 86 ? 8.370 -1.105 -16.941 1.00 91.50 86 THR A CA 1
ATOM 637 C C . THR A 1 86 ? 7.823 0.305 -16.850 1.00 91.50 86 THR A C 1
ATOM 639 O O . THR A 1 86 ? 7.496 0.936 -17.847 1.00 91.50 86 THR A O 1
ATOM 642 N N . THR A 1 87 ? 7.731 0.826 -15.638 1.00 90.62 87 THR A N 1
ATOM 643 C CA . THR A 1 87 ? 7.448 2.244 -15.438 1.00 90.62 87 THR A CA 1
ATOM 644 C C . THR A 1 87 ? 8.759 3.019 -15.398 1.00 90.62 87 THR A C 1
ATOM 646 O O . THR A 1 87 ? 9.803 2.485 -15.012 1.00 90.62 87 THR A O 1
ATOM 649 N N . SER A 1 88 ? 8.721 4.282 -15.814 1.00 85.06 88 SER A N 1
ATOM 650 C CA . SER A 1 88 ? 9.878 5.184 -15.747 1.00 85.06 88 SER A CA 1
ATOM 651 C C . SER A 1 88 ? 10.143 5.693 -14.327 1.00 85.06 88 SER A C 1
ATOM 653 O O . SER A 1 88 ? 11.274 6.050 -13.997 1.00 85.06 88 SER A O 1
ATOM 655 N N . MET A 1 89 ? 9.103 5.722 -13.490 1.00 86.94 89 MET A N 1
ATOM 656 C CA . MET A 1 89 ? 9.124 6.242 -12.126 1.00 86.94 89 MET A CA 1
ATOM 657 C C . MET A 1 89 ? 8.256 5.384 -11.200 1.00 86.94 89 MET A C 1
ATOM 659 O O . MET A 1 89 ? 7.354 4.664 -11.645 1.00 86.94 89 MET A O 1
ATOM 663 N N . TYR A 1 90 ? 8.536 5.477 -9.899 1.00 93.56 90 TYR A N 1
ATOM 664 C CA . TYR A 1 90 ? 7.647 4.973 -8.856 1.00 93.56 90 TYR A CA 1
ATOM 665 C C . TYR A 1 90 ? 6.305 5.712 -8.900 1.00 93.56 90 TYR A C 1
ATOM 667 O O . TYR A 1 90 ? 6.218 6.848 -9.366 1.00 93.56 90 TYR A O 1
ATOM 675 N N . GLY A 1 91 ? 5.261 5.078 -8.378 1.00 95.50 91 GLY A N 1
ATOM 676 C CA . GLY A 1 91 ? 3.947 5.695 -8.241 1.00 95.50 91 GLY A CA 1
ATOM 677 C C . GLY A 1 91 ? 3.143 5.785 -9.535 1.00 95.50 91 GLY A C 1
ATOM 678 O O . GLY A 1 91 ? 2.279 6.652 -9.656 1.00 95.50 91 GLY A O 1
ATOM 679 N N . SER A 1 92 ? 3.394 4.895 -10.500 1.00 95.88 92 SER A N 1
ATOM 680 C CA . SER A 1 92 ? 2.539 4.800 -11.684 1.00 95.88 92 SER A CA 1
ATOM 681 C C . SER A 1 92 ? 1.104 4.464 -11.280 1.00 95.88 92 SER A C 1
ATOM 683 O O . SER A 1 92 ? 0.861 3.580 -10.458 1.00 95.88 92 SER A O 1
ATOM 685 N N . GLN A 1 93 ? 0.147 5.187 -11.849 1.00 96.50 93 GLN A N 1
ATOM 686 C CA . GLN A 1 93 ? -1.264 5.119 -11.462 1.00 96.50 93 GLN A CA 1
ATOM 687 C C . GLN A 1 93 ? -2.076 4.186 -12.365 1.00 96.50 93 GLN A C 1
ATOM 689 O O . GLN A 1 93 ? -3.136 3.694 -11.987 1.00 96.50 93 GLN A O 1
ATOM 694 N N . SER A 1 94 ? -1.588 3.946 -13.577 1.00 95.19 94 SER A N 1
ATOM 695 C CA . SER A 1 94 ? -2.312 3.258 -14.640 1.00 95.19 94 SER A CA 1
ATOM 696 C C . SER A 1 94 ? -1.345 2.579 -15.605 1.00 95.19 94 SER A C 1
ATOM 698 O O . SER A 1 94 ? -0.146 2.862 -15.632 1.00 95.19 94 SER A O 1
ATOM 700 N N . THR A 1 95 ? -1.888 1.711 -16.457 1.00 93.81 95 THR A N 1
ATOM 701 C CA . THR A 1 95 ? -1.134 1.031 -17.518 1.00 93.81 95 THR A CA 1
ATOM 702 C C . THR A 1 95 ? -0.518 1.986 -18.537 1.00 93.81 95 THR A C 1
AT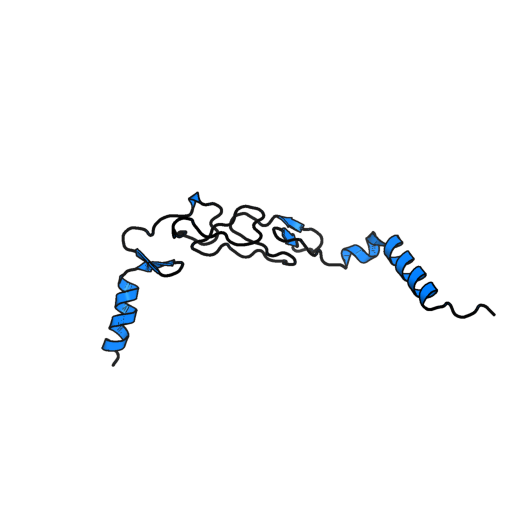OM 704 O O . THR A 1 95 ? 0.447 1.618 -19.191 1.00 93.81 95 THR A O 1
ATOM 707 N N . SER A 1 96 ? -1.020 3.217 -18.660 1.00 91.81 96 SER A N 1
ATOM 708 C CA . SER A 1 96 ? -0.437 4.237 -19.539 1.00 91.81 96 SER A CA 1
ATOM 709 C C . SER A 1 96 ? 0.945 4.716 -19.090 1.00 91.81 96 SER A C 1
ATOM 711 O O . SER A 1 96 ? 1.632 5.357 -19.870 1.00 91.81 96 SER A O 1
ATOM 713 N N . GLY A 1 97 ? 1.345 4.447 -17.842 1.00 88.69 97 GLY A N 1
ATOM 714 C CA . GLY A 1 97 ? 2.711 4.689 -17.370 1.00 88.69 97 GLY A CA 1
ATOM 715 C C . GLY A 1 97 ? 3.665 3.515 -17.610 1.00 88.69 97 GLY A C 1
ATOM 716 O O . GLY A 1 97 ? 4.820 3.590 -17.193 1.00 88.69 97 GLY A O 1
ATOM 717 N N . CYS A 1 98 ? 3.182 2.419 -18.205 1.00 92.62 98 CYS A N 1
ATOM 718 C CA . CYS A 1 98 ? 3.989 1.258 -18.558 1.00 92.62 98 CYS A CA 1
ATOM 719 C C . CYS A 1 98 ? 4.535 1.430 -19.975 1.00 92.62 98 CYS A C 1
ATOM 721 O O . CYS A 1 98 ? 3.772 1.416 -20.937 1.00 92.62 98 CYS A O 1
ATOM 723 N N . ASP A 1 99 ? 5.853 1.519 -20.090 1.00 91.06 99 ASP A N 1
ATOM 724 C CA . ASP A 1 99 ? 6.563 1.740 -21.344 1.00 91.06 99 ASP A CA 1
ATOM 725 C C . ASP A 1 99 ? 7.803 0.845 -21.454 1.00 91.06 99 ASP A C 1
ATOM 727 O O . ASP A 1 99 ? 8.237 0.169 -20.513 1.00 91.06 99 ASP A O 1
ATOM 731 N N . VAL A 1 100 ? 8.384 0.818 -22.652 1.00 88.25 100 VAL A N 1
ATOM 732 C CA . VAL A 1 100 ? 9.703 0.217 -22.874 1.00 88.25 100 VAL A CA 1
ATOM 733 C C . VAL A 1 100 ? 10.802 1.127 -22.326 1.00 88.25 100 VAL A C 1
ATOM 735 O O . VAL A 1 100 ? 10.644 2.347 -22.244 1.00 88.25 100 VAL A O 1
ATOM 738 N N . CYS A 1 101 ? 11.951 0.548 -21.971 1.00 85.88 101 CYS A N 1
ATOM 739 C CA . CYS A 1 101 ? 13.098 1.360 -21.581 1.00 85.88 101 CYS A CA 1
ATOM 740 C C . CYS A 1 101 ? 13.515 2.300 -22.728 1.00 85.88 101 CYS A C 1
ATOM 742 O O . CYS A 1 101 ? 13.534 1.881 -23.888 1.00 85.88 101 CYS A O 1
ATOM 744 N N . PRO A 1 102 ? 13.882 3.557 -22.419 1.00 84.50 102 PRO A N 1
ATOM 745 C CA . PRO A 1 102 ? 14.328 4.503 -23.432 1.00 84.50 102 PRO A CA 1
ATOM 746 C C . PRO A 1 102 ? 15.606 4.019 -24.132 1.00 84.50 102 PRO A C 1
ATOM 748 O O . PRO A 1 102 ? 16.413 3.277 -23.562 1.00 84.50 102 PRO A O 1
ATOM 751 N N . SER A 1 103 ? 15.793 4.473 -25.373 1.00 76.38 103 SER A N 1
ATOM 752 C CA . SER A 1 103 ? 16.915 4.105 -26.242 1.00 76.38 103 SER A CA 1
ATOM 753 C C . SER A 1 103 ? 18.256 4.392 -25.561 1.00 76.38 103 SER A C 1
ATOM 755 O O . SER A 1 103 ? 18.611 5.561 -25.441 1.00 76.38 103 SER A O 1
ATOM 757 N N . ASN A 1 104 ? 18.975 3.329 -25.154 1.00 77.81 104 ASN A N 1
ATOM 758 C CA . ASN A 1 104 ? 20.266 3.260 -24.422 1.00 77.81 104 ASN A CA 1
ATOM 759 C C . ASN A 1 104 ? 20.215 2.506 -23.078 1.00 77.81 104 ASN A C 1
ATOM 761 O O . ASN A 1 104 ? 21.256 2.330 -22.436 1.00 77.81 104 ASN A O 1
ATOM 765 N N . ARG A 1 105 ? 19.035 2.055 -22.647 1.00 86.31 105 ARG A N 1
ATOM 766 C CA . ARG A 1 105 ? 18.858 1.246 -21.437 1.00 86.31 105 ARG A CA 1
ATOM 767 C C . ARG A 1 105 ? 18.222 -0.097 -21.756 1.00 86.31 105 ARG A C 1
ATOM 769 O O . ARG A 1 105 ? 17.480 -0.232 -22.723 1.00 86.31 105 ARG A O 1
ATOM 776 N N . VAL A 1 106 ? 18.500 -1.076 -20.907 1.00 84.38 106 VAL A N 1
ATOM 777 C CA . VAL A 1 106 ? 17.920 -2.420 -20.972 1.00 84.38 106 VAL A CA 1
ATOM 778 C C . VAL A 1 106 ? 17.162 -2.679 -19.672 1.00 84.38 106 VAL A C 1
ATOM 780 O O . VAL A 1 106 ? 17.579 -2.219 -18.604 1.00 84.38 106 VAL A O 1
ATOM 783 N N . LEU A 1 107 ? 16.029 -3.381 -19.761 1.00 85.69 107 LEU A N 1
ATOM 784 C CA . LEU A 1 107 ? 15.277 -3.804 -18.584 1.00 85.69 107 LEU A CA 1
ATOM 785 C C . LEU A 1 107 ? 16.037 -4.928 -17.877 1.00 85.69 107 LEU A C 1
ATOM 787 O O . LEU A 1 107 ? 16.260 -5.991 -18.454 1.00 85.69 107 LEU A O 1
ATOM 791 N N . MET A 1 108 ? 16.425 -4.689 -16.627 1.00 83.06 108 MET A N 1
ATOM 792 C CA . MET A 1 108 ? 17.096 -5.678 -15.786 1.00 83.06 108 MET A CA 1
ATOM 793 C C . MET A 1 108 ? 16.317 -5.792 -14.474 1.00 83.06 108 MET A C 1
ATOM 795 O O . MET A 1 108 ? 16.383 -4.909 -13.618 1.00 83.06 108 MET A O 1
ATOM 799 N N . GLY A 1 109 ? 15.518 -6.854 -14.342 1.00 81.94 109 GLY A N 1
ATOM 800 C CA . GLY A 1 109 ? 14.566 -6.998 -13.238 1.00 81.94 109 GLY A CA 1
ATOM 801 C C . GLY A 1 109 ? 13.416 -5.995 -13.362 1.00 81.94 109 GLY A C 1
ATOM 802 O O . GLY A 1 109 ? 12.622 -6.088 -14.292 1.00 81.94 109 GLY A O 1
ATOM 803 N N . THR A 1 110 ? 13.341 -5.039 -12.434 1.00 81.44 110 THR A N 1
ATOM 804 C CA . THR A 1 110 ? 12.271 -4.026 -12.350 1.00 81.44 110 THR A CA 1
ATOM 805 C C . THR A 1 110 ? 12.734 -2.610 -12.715 1.00 81.44 110 THR A C 1
ATOM 807 O O . THR A 1 110 ? 11.996 -1.654 -12.505 1.00 81.44 11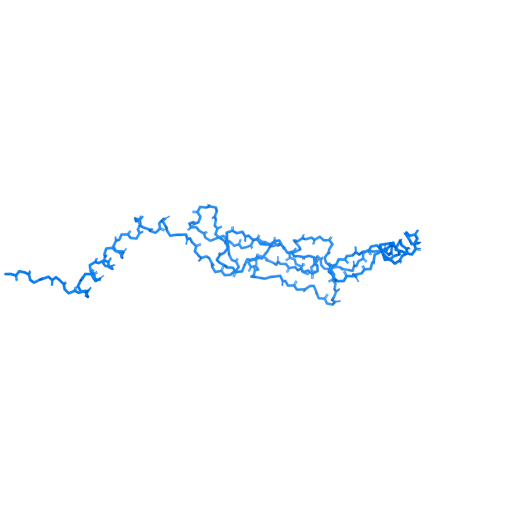0 THR A O 1
ATOM 810 N N . GLN A 1 111 ? 13.955 -2.434 -13.243 1.00 82.62 111 GLN A N 1
ATOM 811 C CA . GLN A 1 111 ? 14.515 -1.107 -13.534 1.00 82.62 111 GLN A CA 1
ATOM 812 C C . GLN A 1 111 ? 15.274 -1.034 -14.867 1.00 82.62 111 GLN A C 1
ATOM 814 O O . GLN A 1 111 ? 15.909 -1.995 -15.306 1.00 82.62 111 GLN A O 1
ATOM 819 N N . CYS A 1 112 ? 15.249 0.147 -15.495 1.00 83.50 112 CYS A N 1
ATOM 820 C CA . CYS A 1 112 ? 16.008 0.436 -16.713 1.00 83.50 112 CYS A CA 1
ATOM 821 C C . CYS A 1 112 ? 17.460 0.808 -16.386 1.00 83.50 112 CYS A C 1
ATOM 823 O O . CYS A 1 112 ? 17.754 1.943 -15.982 1.00 83.50 112 CYS A O 1
ATOM 825 N N . GLN A 1 113 ? 18.386 -0.119 -16.622 1.00 84.06 113 GLN A N 1
ATOM 826 C CA . GLN A 1 113 ? 19.814 0.106 -16.407 1.00 84.06 113 GLN A CA 1
ATOM 827 C C . GLN A 1 113 ? 20.537 0.474 -17.698 1.00 84.06 113 GLN A C 1
ATOM 829 O O . GLN A 1 113 ? 20.183 0.039 -18.792 1.00 84.06 113 GLN A O 1
ATOM 834 N N . HIS A 1 114 ? 21.555 1.323 -17.557 1.00 84.25 114 HIS A N 1
ATOM 835 C CA . HIS A 1 114 ? 22.438 1.681 -18.662 1.00 84.25 114 HIS A CA 1
ATOM 836 C C . HIS A 1 114 ? 23.370 0.509 -18.960 1.00 84.25 114 HIS A C 1
ATOM 838 O O . HIS A 1 114 ? 23.866 -0.129 -18.031 1.00 84.25 114 HIS A O 1
ATOM 844 N N . ILE A 1 115 ? 23.648 0.252 -20.237 1.00 76.31 115 ILE A N 1
ATOM 845 C CA . ILE A 1 115 ? 24.512 -0.865 -20.664 1.00 76.31 115 ILE A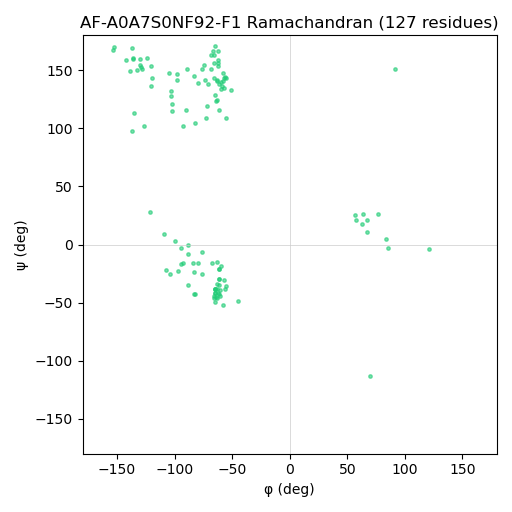 CA 1
ATOM 846 C C . ILE A 1 115 ? 25.910 -0.767 -20.018 1.00 76.31 115 ILE A C 1
ATOM 848 O O . ILE A 1 115 ? 26.534 -1.778 -19.701 1.00 76.31 115 ILE A O 1
ATOM 852 N N . SER A 1 116 ? 26.376 0.454 -19.739 1.00 80.81 116 SER A N 1
ATOM 853 C CA . SER A 1 116 ? 27.646 0.725 -19.058 1.00 80.81 116 SER A CA 1
ATOM 854 C C . SER A 1 116 ? 27.724 0.165 -17.635 1.00 80.81 116 SER A C 1
ATOM 856 O O . SER A 1 116 ? 28.805 -0.225 -17.208 1.00 80.81 116 SER A O 1
ATOM 858 N N . VAL A 1 117 ? 26.605 0.054 -16.912 1.00 78.06 117 VAL A N 1
ATOM 859 C CA . VAL A 1 117 ? 26.579 -0.525 -15.557 1.00 78.06 117 VAL A CA 1
ATOM 860 C C . VAL A 1 117 ? 26.959 -2.002 -15.606 1.00 78.06 117 VAL A C 1
ATOM 862 O O . VAL A 1 117 ? 27.712 -2.475 -14.761 1.00 78.06 117 VAL A O 1
ATOM 865 N N . PHE A 1 118 ? 26.510 -2.713 -16.639 1.00 72.44 118 PHE A N 1
ATOM 866 C CA . PHE A 1 118 ? 26.856 -4.114 -16.853 1.00 72.44 118 PHE A CA 1
ATOM 867 C C . PHE A 1 118 ? 28.353 -4.282 -17.137 1.00 72.44 118 PHE A C 1
ATOM 869 O O . PHE A 1 118 ? 29.008 -5.155 -16.575 1.00 72.44 118 PHE A O 1
ATOM 876 N N . ILE A 1 119 ? 28.910 -3.379 -17.946 1.00 74.75 119 ILE A N 1
ATOM 877 C CA . ILE A 1 119 ? 30.340 -3.337 -18.261 1.00 74.75 119 ILE A CA 1
ATOM 878 C C . ILE A 1 119 ? 31.163 -3.018 -17.007 1.00 74.75 119 ILE A C 1
ATOM 880 O O . ILE A 1 119 ? 32.177 -3.658 -16.779 1.00 74.75 119 ILE A O 1
ATOM 884 N N . ILE A 1 120 ? 30.730 -2.082 -16.161 1.00 79.12 120 ILE A N 1
ATOM 885 C CA . ILE A 1 120 ? 31.428 -1.733 -14.914 1.00 79.12 120 ILE A CA 1
ATOM 886 C C . ILE A 1 120 ? 31.417 -2.915 -13.938 1.00 79.12 120 ILE A C 1
ATOM 888 O O . ILE A 1 120 ? 32.471 -3.293 -13.439 1.00 79.12 120 ILE A O 1
ATOM 892 N N . VAL A 1 121 ? 30.258 -3.532 -13.692 1.00 77.75 121 VAL A N 1
ATOM 893 C CA . VAL A 1 121 ? 30.140 -4.668 -12.757 1.00 77.75 121 VAL A CA 1
ATOM 894 C C . VAL A 1 121 ? 30.955 -5.871 -13.228 1.00 77.75 121 VAL A C 1
ATOM 896 O O . VAL A 1 121 ? 31.510 -6.582 -12.397 1.00 77.75 121 VAL A O 1
ATOM 899 N N . ILE A 1 122 ? 31.055 -6.089 -14.541 1.00 78.81 122 ILE A N 1
ATOM 900 C CA . ILE A 1 122 ? 31.836 -7.196 -15.088 1.00 78.81 122 ILE A CA 1
ATOM 901 C C . ILE A 1 122 ? 33.314 -6.845 -15.183 1.00 78.81 122 ILE A C 1
ATOM 903 O O . ILE A 1 122 ? 34.105 -7.697 -14.835 1.00 78.81 122 ILE A O 1
ATOM 907 N N . LEU A 1 123 ? 33.717 -5.651 -15.626 1.00 78.12 123 LEU A N 1
ATOM 908 C CA . LEU A 1 123 ? 35.124 -5.330 -15.907 1.00 78.12 123 LEU A CA 1
ATOM 909 C C . LEU A 1 123 ? 35.896 -4.786 -14.699 1.00 78.12 123 LEU A C 1
ATOM 911 O O . LEU A 1 123 ? 37.076 -5.092 -14.560 1.00 78.12 123 LEU A O 1
ATOM 915 N N . VAL A 1 124 ? 35.271 -4.003 -13.813 1.00 80.19 124 VAL A N 1
ATOM 916 C CA . VAL A 1 124 ? 35.964 -3.397 -12.657 1.00 80.19 124 VAL A CA 1
ATOM 917 C C . VAL A 1 124 ? 36.562 -4.436 -11.697 1.00 80.19 124 VAL A C 1
ATOM 919 O O . VAL A 1 124 ? 37.698 -4.227 -11.273 1.00 80.19 124 VAL A O 1
ATOM 922 N N . PRO A 1 125 ? 35.910 -5.576 -11.391 1.00 84.00 125 PRO A N 1
ATOM 923 C CA . PRO A 1 125 ? 36.517 -6.615 -10.559 1.00 84.00 125 PRO A CA 1
ATOM 924 C C . PRO A 1 125 ? 37.788 -7.228 -11.160 1.00 84.00 125 PRO A C 1
ATOM 926 O O . PRO A 1 125 ? 38.664 -7.623 -10.406 1.00 84.00 125 PRO A O 1
ATOM 929 N N . PHE A 1 126 ? 37.919 -7.286 -12.491 1.00 81.88 126 PHE A N 1
ATOM 930 C CA . PHE A 1 126 ? 39.129 -7.803 -13.153 1.00 81.88 126 PHE A CA 1
ATOM 931 C C . PHE A 1 126 ? 40.236 -6.755 -13.292 1.00 81.88 126 PHE A C 1
ATOM 933 O O . PHE A 1 126 ? 41.369 -7.117 -13.576 1.00 81.88 126 PHE A O 1
ATOM 940 N N . LEU A 1 127 ? 39.917 -5.467 -13.134 1.00 79.75 127 LEU A N 1
ATOM 941 C CA . LEU A 1 127 ? 40.890 -4.370 -13.177 1.00 79.75 127 LEU A CA 1
ATOM 942 C C . LEU A 1 127 ? 41.442 -4.008 -11.787 1.00 79.75 127 LEU A C 1
ATOM 944 O O . LEU A 1 127 ? 42.440 -3.299 -11.699 1.00 79.75 127 LEU A O 1
ATOM 948 N N . LEU A 1 128 ? 40.774 -4.451 -10.715 1.00 78.31 128 LEU A N 1
ATOM 949 C CA . LEU A 1 128 ? 41.174 -4.246 -9.315 1.00 78.31 128 LEU A CA 1
ATOM 950 C C . LEU A 1 128 ? 41.882 -5.468 -8.693 1.00 78.31 128 LEU A C 1
ATOM 952 O O . LEU A 1 128 ? 42.207 -5.430 -7.505 1.00 78.31 128 LEU A O 1
ATOM 956 N N . VAL A 1 129 ? 42.103 -6.527 -9.477 1.00 74.94 129 VAL A N 1
ATOM 957 C CA . VAL A 1 129 ? 42.897 -7.726 -9.143 1.00 74.94 129 VAL A CA 1
ATOM 958 C C . VAL A 1 129 ? 44.194 -7.680 -9.936 1.00 74.94 129 VAL A C 1
ATOM 960 O O . VAL A 1 129 ? 45.247 -7.990 -9.338 1.00 74.94 129 VAL A O 1
#

pLDDT: mean 87.64, std 8.64, range [49.94, 97.69]